Protein AF-A0A7Y3I0Y4-F1 (afdb_monomer)

pLDDT: mean 74.09, std 13.32, range [47.0, 90.06]

Secondary structure (DSSP, 8-state):
--HHHHHHHHHSPBPHHHHTT-HHHHTTSSGGGHHHHHHHHBS-GGG-HHHHHHHHHHH-S------------------------

Solvent-accessible surface area (backbone atoms only — not comparable to full-atom values): 5471 Å² total; per-residue (Å²): 127,64,67,63,56,54,58,50,46,72,76,28,51,61,34,67,54,60,79,68,62,39,74,84,46,46,84,48,60,33,87,95,37,39,71,62,28,47,64,34,36,42,52,37,28,90,75,33,68,62,54,54,50,52,50,50,60,68,63,55,64,69,77,74,80,76,83,79,82,84,80,81,79,76,77,78,83,74,81,82,75,86,85,83,132

Sequence (85 aa):
MEDERLRAAERNGACPHIDRNDPRCATRFCLGRIEQAFSVCFGAFHGCPMFHRINCEETDVAPVPALVTITVARHAVEPLRPTGT

Foldseek 3Di:
DVVVVVVLQVLFAFLVCVVVVPVVCPVCCDPVNPVVSCVAGTRNVVPPPVSVVVVVVVVPPPPPPDDDDDDDPPDDPDPDDDPDD

Mean predicted aligned error: 15.38 Å

Structure (mmCIF, N/CA/C/O backbone):
data_AF-A0A7Y3I0Y4-F1
#
_entry.id   AF-A0A7Y3I0Y4-F1
#
loop_
_atom_site.group_PDB
_atom_site.id
_atom_site.type_symbol
_atom_site.label_atom_id
_atom_site.label_alt_id
_atom_site.label_comp_id
_atom_site.label_asym_id
_atom_site.label_entity_id
_atom_site.label_seq_id
_atom_site.pdbx_PDB_ins_code
_atom_site.Cartn_x
_atom_site.Cartn_y
_atom_site.Cartn_z
_atom_site.occupancy
_atom_site.B_iso_or_equiv
_atom_site.auth_seq_id
_atom_site.auth_comp_id
_atom_site.auth_asym_id
_atom_site.auth_atom_id
_atom_site.pdbx_PDB_model_num
ATOM 1 N N . MET A 1 1 ? 1.762 -18.173 -23.561 1.00 52.97 1 MET A N 1
ATOM 2 C CA . MET A 1 1 ? 2.375 -18.205 -22.209 1.00 52.97 1 MET A CA 1
ATOM 3 C C . MET A 1 1 ? 2.493 -16.802 -21.591 1.00 52.97 1 MET A C 1
ATOM 5 O O . MET A 1 1 ? 2.745 -16.695 -20.400 1.00 52.97 1 MET A O 1
ATOM 9 N N . GLU A 1 2 ? 2.292 -15.722 -22.356 1.00 55.03 2 GLU A N 1
ATOM 10 C CA . GLU A 1 2 ? 2.428 -14.336 -21.870 1.00 55.03 2 GLU A CA 1
ATOM 11 C C . GLU A 1 2 ? 1.143 -13.795 -21.205 1.00 55.03 2 GLU A C 1
ATOM 13 O O . GLU A 1 2 ? 1.226 -13.068 -20.218 1.00 55.03 2 GLU A O 1
ATOM 18 N N . ASP A 1 3 ? -0.032 -14.261 -21.643 1.00 51.81 3 ASP A N 1
ATOM 19 C CA . ASP A 1 3 ? -1.357 -13.919 -21.088 1.00 51.81 3 ASP A CA 1
ATOM 20 C C . ASP A 1 3 ? -1.533 -14.235 -19.591 1.00 51.81 3 ASP A C 1
ATOM 22 O O . ASP A 1 3 ? -2.170 -13.486 -18.852 1.00 51.81 3 ASP A O 1
ATOM 26 N N . GLU A 1 4 ? -0.953 -15.334 -19.104 1.00 49.19 4 GLU A N 1
ATOM 27 C CA . GLU A 1 4 ? -1.094 -15.747 -17.700 1.00 49.19 4 GLU A CA 1
ATOM 28 C C . GLU A 1 4 ? -0.230 -14.897 -16.754 1.00 49.19 4 GLU A C 1
ATOM 30 O O . GLU A 1 4 ? -0.609 -14.653 -15.609 1.00 49.19 4 GLU A O 1
ATOM 35 N N . ARG A 1 5 ? 0.892 -14.356 -17.255 1.00 53.59 5 ARG A N 1
ATOM 36 C CA . ARG A 1 5 ? 1.747 -13.410 -16.515 1.00 53.59 5 ARG A CA 1
ATOM 37 C C . ARG A 1 5 ? 1.095 -12.029 -16.414 1.00 53.59 5 ARG A C 1
ATOM 39 O O . ARG A 1 5 ? 1.177 -11.407 -15.359 1.00 53.59 5 ARG A O 1
ATOM 46 N N . LEU A 1 6 ? 0.405 -11.588 -17.469 1.00 50.94 6 LEU A N 1
ATOM 47 C CA . LEU A 1 6 ? -0.399 -10.358 -17.474 1.00 50.94 6 LEU A CA 1
ATOM 48 C C . LEU A 1 6 ? -1.589 -10.459 -16.499 1.00 50.94 6 LEU A C 1
ATOM 50 O O . LEU A 1 6 ? -1.779 -9.576 -15.667 1.00 50.94 6 LEU A O 1
ATOM 54 N N . ARG A 1 7 ? -2.309 -11.589 -16.489 1.00 49.28 7 ARG A N 1
ATOM 55 C CA . ARG A 1 7 ? -3.436 -11.837 -15.563 1.00 49.28 7 ARG A CA 1
ATOM 56 C C . ARG A 1 7 ? -3.026 -12.099 -14.108 1.00 49.28 7 ARG A C 1
ATOM 58 O O . ARG A 1 7 ? -3.849 -11.958 -13.201 1.00 49.28 7 ARG A O 1
ATOM 65 N N . ALA A 1 8 ? -1.789 -12.531 -13.862 1.00 48.41 8 ALA A N 1
ATOM 66 C CA . ALA A 1 8 ? -1.218 -12.596 -12.516 1.00 48.41 8 ALA A CA 1
ATOM 67 C C . ALA A 1 8 ? -0.884 -11.191 -11.994 1.00 48.41 8 ALA A C 1
ATOM 69 O O . ALA A 1 8 ? -1.139 -10.913 -10.827 1.00 48.41 8 ALA A O 1
ATOM 70 N N . ALA A 1 9 ? -0.398 -10.293 -12.859 1.00 48.62 9 ALA A N 1
ATOM 71 C CA . ALA A 1 9 ? -0.132 -8.897 -12.513 1.00 48.62 9 ALA A CA 1
ATOM 72 C C . ALA A 1 9 ? -1.414 -8.121 -12.148 1.00 48.62 9 ALA A C 1
ATOM 74 O O . ALA A 1 9 ? -1.398 -7.339 -11.206 1.00 48.62 9 ALA A O 1
ATOM 75 N N . GLU A 1 10 ? -2.544 -8.397 -12.809 1.00 49.16 10 GLU A N 1
ATOM 76 C CA . GLU A 1 10 ? -3.835 -7.738 -12.523 1.00 49.16 10 GLU A CA 1
ATOM 77 C C . GLU A 1 10 ? -4.479 -8.156 -11.186 1.00 49.16 10 GLU A C 1
ATOM 79 O O . GLU A 1 10 ? -5.244 -7.392 -10.604 1.00 49.16 10 GLU A O 1
ATOM 84 N N . ARG A 1 11 ? -4.143 -9.339 -10.651 1.00 51.47 11 ARG A N 1
ATOM 85 C CA . ARG A 1 11 ? -4.503 -9.753 -9.275 1.00 51.47 11 ARG A CA 1
ATOM 86 C C . ARG A 1 11 ? -3.451 -9.369 -8.228 1.00 51.47 11 ARG A C 1
ATOM 88 O O . ARG A 1 11 ? -3.731 -9.460 -7.038 1.00 51.47 11 ARG A O 1
ATOM 95 N N . ASN A 1 12 ? -2.288 -8.892 -8.674 1.00 58.50 12 ASN A N 1
ATOM 96 C CA . ASN A 1 12 ? -1.162 -8.408 -7.875 1.00 58.50 12 ASN A CA 1
ATOM 97 C C . ASN A 1 12 ? -1.003 -6.886 -8.026 1.00 58.50 12 ASN A C 1
ATOM 99 O O . ASN A 1 12 ? 0.084 -6.384 -8.318 1.00 58.50 12 ASN A O 1
ATOM 103 N N . GLY A 1 13 ? -2.096 -6.145 -7.834 1.00 72.19 13 GLY A N 1
ATOM 104 C CA . GLY A 1 13 ? -2.070 -4.684 -7.862 1.00 72.19 13 GLY A CA 1
ATOM 105 C C . GLY A 1 13 ? -1.023 -4.097 -6.907 1.00 72.19 13 GLY A C 1
ATOM 106 O O . GLY A 1 13 ? -0.640 -4.710 -5.902 1.00 72.19 13 GLY A O 1
ATOM 107 N N . ALA A 1 14 ? -0.532 -2.905 -7.232 1.00 80.44 14 ALA A N 1
ATOM 108 C CA . ALA A 1 14 ? 0.249 -2.113 -6.295 1.00 80.44 14 ALA A CA 1
ATOM 109 C C . ALA A 1 14 ? -0.601 -1.752 -5.065 1.00 80.44 14 ALA A C 1
ATOM 111 O O . ALA A 1 14 ? -1.833 -1.771 -5.098 1.00 80.44 14 ALA A O 1
ATOM 112 N N . CYS A 1 15 ? 0.060 -1.426 -3.959 1.00 87.19 15 CYS A N 1
ATOM 113 C CA . CYS A 1 15 ? -0.602 -0.888 -2.782 1.00 87.19 15 CYS A CA 1
ATOM 114 C C . CYS A 1 15 ? -1.393 0.376 -3.178 1.00 87.19 15 CYS A C 1
ATOM 116 O O . CYS A 1 15 ? -0.776 1.336 -3.645 1.00 87.19 15 CYS A O 1
ATOM 118 N N . PRO A 1 16 ? -2.712 0.453 -2.921 1.00 87.75 16 PRO A N 1
ATOM 119 C CA . PRO A 1 16 ? -3.525 1.601 -3.334 1.00 87.75 16 PRO A CA 1
ATOM 120 C C . PRO A 1 16 ? -3.085 2.907 -2.659 1.00 87.75 16 PRO A C 1
ATOM 122 O O . PRO A 1 16 ? -3.255 3.990 -3.212 1.00 87.75 16 PRO A O 1
ATOM 125 N N . HIS A 1 17 ? -2.475 2.818 -1.475 1.00 88.44 17 HIS A N 1
ATOM 126 C CA . HIS A 1 17 ? -1.939 3.980 -0.761 1.00 88.44 17 HIS A CA 1
ATOM 127 C C . HIS A 1 17 ? -0.665 4.532 -1.404 1.00 88.44 17 HIS A C 1
ATOM 129 O O . HIS A 1 17 ? -0.380 5.716 -1.259 1.00 88.44 17 HIS A O 1
ATOM 135 N N . ILE A 1 18 ? 0.076 3.710 -2.157 1.00 86.44 18 ILE A N 1
ATOM 136 C CA . ILE A 1 18 ? 1.182 4.197 -2.992 1.00 86.44 18 ILE A CA 1
ATOM 137 C C . ILE A 1 18 ? 0.641 4.947 -4.202 1.00 86.44 18 ILE A C 1
ATOM 139 O O . ILE A 1 18 ? 1.119 6.043 -4.478 1.00 86.44 18 ILE A O 1
ATOM 143 N N . ASP A 1 19 ? -0.378 4.412 -4.877 1.00 84.88 19 ASP A N 1
ATOM 144 C CA . ASP A 1 19 ? -0.985 5.081 -6.037 1.00 84.88 19 ASP A CA 1
ATOM 145 C C . ASP A 1 19 ? -1.632 6.422 -5.651 1.00 84.88 19 ASP A C 1
ATOM 147 O O . ASP A 1 19 ? -1.617 7.379 -6.422 1.00 84.88 19 ASP A O 1
ATOM 151 N N . ARG A 1 20 ? -2.140 6.526 -4.416 1.00 86.38 20 ARG A N 1
ATOM 152 C CA . ARG A 1 20 ? -2.641 7.777 -3.815 1.00 86.38 20 ARG A CA 1
ATOM 153 C C . ARG A 1 20 ? -1.536 8.706 -3.298 1.00 86.38 20 ARG A C 1
ATOM 155 O O . ARG A 1 20 ? -1.846 9.778 -2.785 1.00 86.38 20 ARG A O 1
ATOM 162 N N . ASN A 1 21 ? -0.270 8.310 -3.421 1.00 85.25 21 ASN A N 1
ATOM 163 C CA . ASN A 1 21 ? 0.893 9.037 -2.919 1.00 85.25 21 ASN A CA 1
ATOM 164 C C . ASN A 1 21 ? 0.783 9.388 -1.420 1.00 85.25 21 ASN A C 1
ATOM 166 O O . ASN A 1 21 ? 1.086 10.510 -1.006 1.00 85.25 21 ASN A O 1
ATOM 170 N N . ASP A 1 22 ? 0.330 8.435 -0.596 1.00 88.44 22 ASP A N 1
ATOM 171 C CA . ASP A 1 22 ? 0.223 8.637 0.847 1.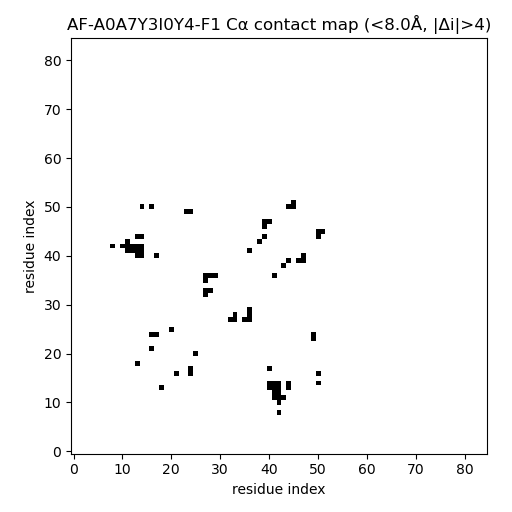00 88.44 22 ASP A CA 1
ATOM 172 C C . ASP A 1 22 ? 1.625 8.870 1.451 1.00 88.44 22 ASP A C 1
ATOM 174 O O . ASP A 1 22 ? 2.524 8.030 1.290 1.00 88.44 22 ASP A O 1
ATOM 178 N N . PRO A 1 23 ? 1.848 9.981 2.181 1.00 88.62 23 PRO A N 1
ATOM 179 C CA . PRO A 1 23 ? 3.169 10.337 2.698 1.00 88.62 23 PRO A CA 1
ATOM 180 C C . PRO A 1 23 ? 3.730 9.295 3.675 1.00 88.62 23 PRO A C 1
ATOM 182 O O . PRO A 1 23 ? 4.946 9.200 3.848 1.00 88.62 23 PRO A O 1
ATOM 185 N N . ARG A 1 24 ? 2.882 8.463 4.290 1.00 86.81 24 ARG A N 1
ATOM 186 C CA . ARG A 1 24 ? 3.309 7.389 5.200 1.00 86.81 24 ARG A CA 1
ATOM 187 C C . ARG A 1 24 ? 3.972 6.229 4.458 1.00 86.81 24 ARG A C 1
ATOM 189 O O . ARG A 1 24 ? 4.771 5.499 5.050 1.00 86.81 24 ARG A O 1
ATOM 196 N N . CYS A 1 25 ? 3.698 6.070 3.162 1.00 87.62 25 CYS A N 1
ATOM 197 C CA . CYS A 1 25 ? 4.386 5.109 2.306 1.00 87.62 25 CYS A CA 1
ATOM 198 C C . CYS A 1 25 ? 5.778 5.598 1.866 1.00 87.62 25 CYS A C 1
ATOM 200 O O . CYS A 1 25 ? 6.640 4.757 1.603 1.00 87.62 25 CYS A O 1
ATOM 202 N N . ALA A 1 26 ? 6.045 6.912 1.855 1.00 83.19 26 ALA A N 1
ATOM 203 C CA . ALA A 1 26 ? 7.297 7.501 1.358 1.00 83.19 26 ALA A CA 1
ATOM 204 C C . ALA A 1 26 ? 8.553 6.999 2.096 1.00 83.19 26 ALA A C 1
ATOM 206 O O . ALA A 1 26 ? 9.613 6.816 1.500 1.00 83.19 26 ALA A O 1
ATOM 207 N N . THR A 1 27 ? 8.436 6.689 3.390 1.00 79.56 27 THR A N 1
ATOM 208 C CA . THR A 1 27 ? 9.546 6.147 4.192 1.00 79.56 27 THR A CA 1
ATOM 209 C C . THR A 1 27 ? 9.965 4.739 3.752 1.00 79.56 27 THR A C 1
ATOM 211 O O . THR A 1 27 ? 11.090 4.311 4.016 1.00 79.56 27 THR A O 1
ATOM 214 N N . ARG A 1 28 ? 9.057 3.991 3.110 1.00 73.31 28 ARG A N 1
ATOM 215 C CA . ARG A 1 28 ? 9.303 2.642 2.574 1.00 73.31 28 ARG A CA 1
ATOM 216 C C . ARG A 1 28 ? 9.554 2.666 1.070 1.00 73.31 28 ARG A C 1
ATOM 218 O O . ARG A 1 28 ? 10.385 1.902 0.600 1.00 73.31 28 ARG A O 1
ATOM 225 N N . PHE A 1 29 ? 8.885 3.557 0.346 1.00 77.12 29 PHE A N 1
ATOM 226 C CA . PHE A 1 29 ? 9.057 3.775 -1.085 1.00 77.12 29 PHE A CA 1
ATOM 227 C C . PHE A 1 29 ? 10.081 4.889 -1.339 1.00 77.12 29 PHE A C 1
ATOM 229 O O . PHE A 1 29 ? 9.756 5.984 -1.788 1.00 77.12 29 PHE A O 1
ATOM 236 N N . CYS A 1 30 ? 11.342 4.610 -1.011 1.00 80.50 30 CYS A N 1
ATOM 237 C CA . CYS A 1 30 ? 12.464 5.490 -1.323 1.00 80.50 30 CYS A CA 1
ATOM 238 C C . CYS A 1 30 ? 13.489 4.755 -2.190 1.00 80.50 30 CYS A C 1
ATOM 240 O O . CYS A 1 30 ? 13.602 3.531 -2.117 1.00 80.50 30 CYS A O 1
ATOM 242 N N . LEU A 1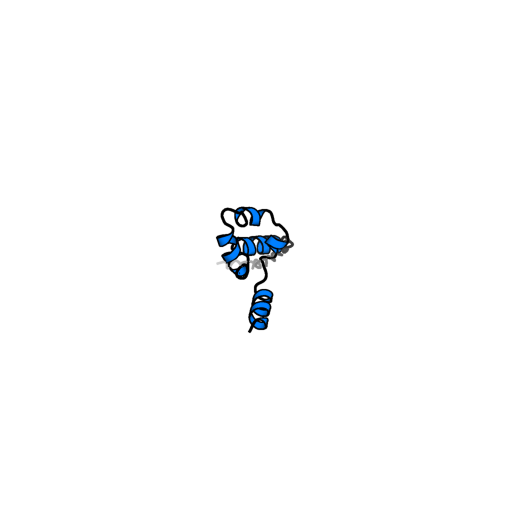 31 ? 14.258 5.493 -2.998 1.00 80.06 31 LEU A N 1
ATOM 243 C CA . LEU A 1 31 ? 15.219 4.912 -3.949 1.00 80.06 31 LEU A CA 1
ATOM 244 C C . LEU A 1 31 ? 16.206 3.942 -3.280 1.00 80.06 31 LEU A C 1
ATOM 246 O O . LEU A 1 31 ? 16.514 2.896 -3.838 1.00 80.06 31 LEU A O 1
ATOM 250 N N . GLY A 1 32 ? 16.634 4.236 -2.048 1.00 83.62 32 GLY A N 1
ATOM 251 C CA . GLY A 1 32 ? 17.540 3.367 -1.288 1.00 83.62 32 GLY A CA 1
ATOM 252 C C . GLY A 1 32 ? 16.917 2.064 -0.771 1.00 83.62 32 GLY A C 1
ATOM 253 O O . GLY A 1 32 ? 17.641 1.204 -0.284 1.00 83.62 32 GLY A O 1
ATOM 254 N N . ARG A 1 33 ? 15.590 1.908 -0.838 1.00 82.25 33 ARG A N 1
ATOM 255 C CA . ARG A 1 33 ? 14.858 0.708 -0.388 1.00 82.25 33 ARG A CA 1
ATOM 256 C C . ARG A 1 33 ? 13.888 0.198 -1.447 1.00 82.25 33 ARG A C 1
ATOM 258 O O . ARG A 1 33 ? 12.936 -0.508 -1.122 1.00 82.25 33 ARG A O 1
ATOM 265 N N . ILE A 1 34 ? 14.116 0.559 -2.708 1.00 83.12 34 ILE A N 1
ATOM 266 C CA . ILE A 1 34 ? 13.162 0.301 -3.782 1.00 83.12 34 ILE A CA 1
ATOM 267 C C . ILE A 1 34 ? 12.915 -1.199 -3.971 1.00 83.12 34 ILE A C 1
ATOM 269 O O . ILE A 1 34 ? 11.766 -1.598 -4.087 1.00 83.12 34 ILE A O 1
ATOM 273 N N . GLU A 1 35 ? 13.939 -2.049 -3.857 1.00 83.44 35 GLU A N 1
ATOM 274 C CA . GLU A 1 35 ? 13.779 -3.511 -3.916 1.00 83.44 35 GLU A CA 1
ATOM 275 C C . GLU A 1 35 ? 12.856 -4.049 -2.813 1.00 83.44 35 GLU A C 1
ATOM 277 O O . GLU A 1 35 ? 11.976 -4.871 -3.067 1.00 83.44 35 GLU A O 1
ATOM 282 N N . GLN A 1 36 ? 13.007 -3.538 -1.588 1.00 82.00 36 GLN A N 1
ATOM 283 C CA . GLN A 1 36 ? 12.142 -3.895 -0.464 1.00 82.00 36 GLN A CA 1
ATOM 284 C C . GLN A 1 36 ? 10.716 -3.362 -0.662 1.00 82.00 36 GLN A C 1
ATOM 286 O O . GLN A 1 36 ? 9.744 -3.995 -0.253 1.00 82.00 36 GLN A O 1
ATOM 291 N N . ALA A 1 37 ? 10.573 -2.195 -1.286 1.00 82.75 37 ALA A N 1
ATOM 292 C CA . ALA A 1 37 ? 9.272 -1.642 -1.618 1.00 82.75 37 ALA A CA 1
ATOM 293 C C . ALA A 1 37 ? 8.576 -2.458 -2.716 1.00 82.75 37 ALA A C 1
ATOM 295 O O . ALA A 1 37 ? 7.381 -2.708 -2.604 1.00 82.75 37 ALA A O 1
ATOM 296 N N . PHE A 1 38 ? 9.311 -2.931 -3.727 1.00 83.38 38 PHE A N 1
ATOM 297 C CA . PHE A 1 38 ? 8.793 -3.816 -4.771 1.00 83.38 38 PHE A CA 1
ATOM 298 C C . PHE A 1 38 ? 8.346 -5.169 -4.217 1.00 83.38 38 PHE A C 1
ATOM 300 O O . PHE A 1 38 ? 7.289 -5.651 -4.604 1.00 83.38 38 PHE A O 1
ATOM 307 N N . SER A 1 39 ? 9.086 -5.755 -3.272 1.00 82.38 39 SER A N 1
ATOM 308 C CA . SER A 1 39 ? 8.716 -7.056 -2.698 1.00 82.38 39 SER A CA 1
ATOM 309 C C . SER A 1 39 ? 7.490 -7.008 -1.785 1.00 82.38 39 SER A C 1
ATOM 311 O O . SER A 1 39 ? 6.789 -8.008 -1.652 1.00 82.38 39 SER A O 1
ATOM 313 N N . VAL A 1 40 ? 7.224 -5.863 -1.149 1.00 83.50 40 VAL A N 1
ATOM 314 C CA . VAL A 1 40 ? 6.120 -5.718 -0.190 1.00 83.50 40 VAL A CA 1
ATOM 315 C C . VAL A 1 40 ? 4.924 -5.015 -0.812 1.00 83.50 40 VAL A C 1
ATOM 317 O O . VAL A 1 40 ? 3.798 -5.479 -0.685 1.00 83.50 40 VAL A O 1
ATOM 320 N N . CYS A 1 41 ? 5.132 -3.874 -1.460 1.00 84.31 41 CYS A N 1
ATOM 321 C CA . CYS A 1 41 ? 4.041 -3.006 -1.880 1.00 84.31 41 CYS A CA 1
ATOM 322 C C . CYS A 1 41 ? 3.476 -3.351 -3.259 1.00 84.31 41 CYS A C 1
ATOM 324 O O . CYS A 1 41 ? 2.400 -2.861 -3.582 1.00 84.31 41 CYS A O 1
ATOM 326 N N . PHE A 1 42 ? 4.148 -4.185 -4.054 1.00 84.50 42 PHE A N 1
ATOM 327 C CA . PHE A 1 42 ? 3.682 -4.589 -5.380 1.00 84.50 42 PHE A CA 1
ATOM 328 C C . PHE A 1 42 ? 3.427 -6.100 -5.378 1.00 84.50 42 PHE A C 1
ATOM 330 O O . PHE A 1 42 ? 4.355 -6.900 -5.317 1.00 84.50 42 PHE A O 1
ATOM 337 N N . GLY A 1 43 ? 2.151 -6.495 -5.370 1.00 77.69 43 GLY A N 1
ATOM 338 C CA . GLY A 1 43 ? 1.732 -7.903 -5.362 1.00 77.69 43 GLY A CA 1
ATOM 339 C C . GLY A 1 43 ? 1.701 -8.614 -4.002 1.00 77.69 43 GLY A C 1
ATOM 340 O O . GLY A 1 43 ? 1.214 -9.736 -3.929 1.00 77.69 43 GLY A O 1
ATOM 341 N N . ALA A 1 44 ? 2.159 -7.983 -2.914 1.00 83.00 44 ALA A N 1
ATOM 342 C CA . ALA A 1 44 ? 2.106 -8.556 -1.559 1.00 83.00 44 ALA A CA 1
ATOM 343 C C . ALA A 1 44 ? 1.660 -7.552 -0.476 1.00 83.00 44 ALA A C 1
ATOM 345 O O . ALA A 1 44 ? 1.885 -7.764 0.720 1.00 83.00 44 ALA A O 1
ATOM 346 N N . PHE A 1 45 ? 1.001 -6.453 -0.866 1.00 85.88 45 PHE A N 1
ATOM 347 C CA . PHE A 1 45 ? 0.725 -5.329 0.040 1.00 85.88 45 PHE A CA 1
ATOM 348 C C . PHE A 1 45 ? -0.217 -5.689 1.197 1.00 85.88 45 PHE A C 1
ATOM 350 O O . PHE A 1 45 ? -0.183 -5.026 2.231 1.00 85.88 45 PHE A O 1
ATOM 357 N N . HIS A 1 46 ? -0.991 -6.773 1.084 1.00 85.38 46 HIS A N 1
ATOM 358 C CA . HIS A 1 46 ? -1.784 -7.329 2.185 1.00 85.38 46 HIS A CA 1
ATOM 359 C C . HIS A 1 46 ? -0.937 -7.784 3.386 1.00 85.38 46 HIS A C 1
ATOM 361 O O . HIS A 1 46 ? -1.465 -7.902 4.485 1.00 85.38 46 HIS A O 1
ATOM 367 N N . GLY A 1 47 ? 0.367 -8.025 3.216 1.00 84.69 47 GLY A N 1
ATOM 368 C CA . GLY A 1 47 ? 1.299 -8.277 4.321 1.00 84.69 47 GLY A CA 1
ATOM 369 C C . GLY A 1 47 ? 1.920 -7.005 4.911 1.00 84.69 47 GLY A C 1
ATOM 370 O O . GLY A 1 47 ? 2.639 -7.074 5.906 1.00 84.69 47 GLY A O 1
ATOM 371 N N . CYS A 1 48 ? 1.681 -5.835 4.311 1.00 87.31 48 CYS A N 1
ATOM 372 C CA . CYS A 1 48 ? 2.281 -4.581 4.745 1.00 87.31 48 CYS A CA 1
ATOM 373 C C . CYS A 1 48 ? 1.576 -4.048 6.006 1.00 87.31 48 CYS A C 1
ATOM 375 O O . CYS A 1 48 ? 0.388 -3.723 5.949 1.00 87.31 48 CYS A O 1
ATOM 377 N N . PRO A 1 49 ? 2.290 -3.841 7.130 1.00 87.81 49 PRO A N 1
ATOM 378 C CA . PRO A 1 49 ? 1.691 -3.281 8.344 1.00 87.81 49 PRO A CA 1
ATOM 379 C C . PRO A 1 49 ? 1.120 -1.877 8.124 1.00 87.81 49 PRO A C 1
ATOM 381 O O . 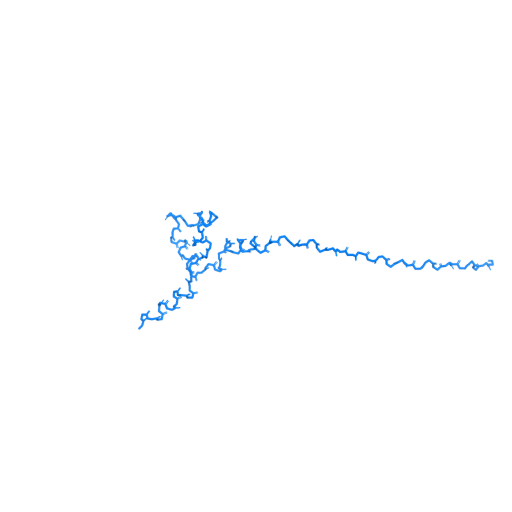PRO A 1 49 ? 0.143 -1.492 8.758 1.00 87.81 49 PRO A O 1
ATOM 384 N N . MET A 1 50 ? 1.728 -1.111 7.211 1.00 89.31 50 MET A N 1
ATOM 385 C CA . MET A 1 50 ? 1.267 0.236 6.883 1.00 89.31 50 MET A CA 1
ATOM 386 C C . MET A 1 50 ? -0.075 0.202 6.156 1.00 89.31 50 MET A C 1
ATOM 388 O O . MET A 1 50 ? -0.948 0.989 6.485 1.00 89.31 50 MET A O 1
ATOM 392 N N . PHE A 1 51 ? -0.265 -0.733 5.222 1.00 89.88 51 PHE A N 1
ATOM 393 C CA . PHE A 1 51 ? -1.538 -0.886 4.518 1.00 89.88 51 PHE A CA 1
ATOM 394 C C . PHE A 1 51 ? -2.691 -1.137 5.499 1.00 89.88 51 PHE A C 1
ATOM 396 O O . PHE A 1 51 ? -3.702 -0.443 5.444 1.00 89.88 51 PHE A O 1
ATOM 403 N N . HIS A 1 52 ? -2.500 -2.059 6.448 1.00 90.00 52 HIS A N 1
ATOM 404 C CA . HIS A 1 52 ? -3.493 -2.330 7.493 1.00 90.00 52 HIS A CA 1
ATOM 405 C C . HIS A 1 52 ? -3.745 -1.122 8.381 1.00 90.00 52 HIS A C 1
ATOM 407 O O . HIS A 1 52 ? -4.893 -0.780 8.629 1.00 90.00 52 HIS A O 1
ATOM 413 N N . ARG A 1 53 ? -2.682 -0.446 8.822 1.00 90.06 53 ARG A N 1
ATOM 414 C CA . ARG A 1 53 ? -2.808 0.741 9.666 1.00 90.06 53 ARG A CA 1
ATOM 415 C C . ARG A 1 53 ? -3.620 1.843 8.984 1.00 90.06 53 ARG A C 1
ATOM 417 O O . ARG A 1 53 ? -4.526 2.380 9.607 1.00 90.06 53 ARG A O 1
ATOM 424 N N . ILE A 1 54 ? -3.313 2.152 7.724 1.00 89.56 54 ILE A N 1
ATOM 425 C CA . ILE A 1 54 ? -4.034 3.179 6.965 1.00 89.56 54 ILE A CA 1
ATOM 426 C C . ILE A 1 54 ? -5.509 2.793 6.819 1.00 89.56 54 ILE A C 1
ATOM 428 O O . ILE A 1 54 ? -6.374 3.626 7.062 1.00 89.56 54 ILE A O 1
ATOM 432 N N . ASN A 1 55 ? -5.798 1.531 6.489 1.00 89.62 55 ASN A N 1
ATOM 433 C CA . ASN A 1 55 ? -7.176 1.066 6.343 1.00 89.62 55 ASN A CA 1
ATOM 434 C C . ASN A 1 55 ? -7.951 1.108 7.663 1.00 89.62 55 ASN A C 1
ATOM 436 O O . ASN A 1 55 ? -9.117 1.488 7.658 1.00 89.62 55 ASN A O 1
ATOM 440 N N . CYS A 1 56 ? -7.332 0.733 8.786 1.00 87.25 56 CYS A N 1
ATOM 441 C CA . CYS A 1 56 ? -7.974 0.837 10.095 1.00 87.25 56 CYS A CA 1
ATOM 442 C C . CYS A 1 56 ? -8.305 2.296 10.423 1.00 87.25 56 CYS A C 1
ATOM 444 O O . CYS A 1 56 ? -9.434 2.581 10.796 1.00 87.25 56 CYS A O 1
ATOM 446 N N . GLU A 1 57 ? -7.366 3.218 10.194 1.00 87.19 57 GLU A N 1
ATOM 447 C CA . GLU A 1 57 ? -7.583 4.653 10.416 1.00 87.19 57 GLU A CA 1
ATOM 448 C C . GLU A 1 57 ? -8.665 5.242 9.481 1.00 87.19 57 GLU A C 1
ATOM 450 O O . GLU A 1 57 ? -9.418 6.116 9.896 1.00 87.19 57 GLU A O 1
ATOM 455 N N . GLU A 1 58 ? -8.780 4.761 8.236 1.00 81.62 58 GLU A N 1
ATOM 456 C CA . GLU A 1 58 ? -9.835 5.169 7.286 1.00 81.62 58 GLU A CA 1
ATOM 457 C C . GLU A 1 58 ? -11.208 4.569 7.649 1.00 81.62 58 GLU A C 1
ATOM 459 O O . GLU A 1 58 ? -12.246 5.167 7.370 1.00 81.62 58 GLU A O 1
ATOM 464 N N . THR A 1 59 ? -11.220 3.404 8.308 1.00 72.94 59 THR A N 1
ATOM 465 C CA . THR A 1 59 ? -12.444 2.738 8.788 1.00 72.94 59 THR A CA 1
ATOM 466 C C . THR A 1 59 ? -12.894 3.276 10.150 1.00 72.94 59 THR 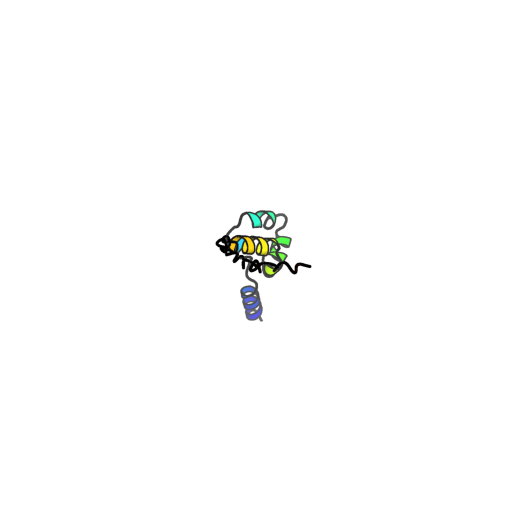A C 1
ATOM 468 O O . THR A 1 59 ? -14.087 3.241 10.447 1.00 72.94 59 THR A O 1
ATOM 471 N N . ASP A 1 60 ? -11.978 3.847 10.940 1.00 59.12 60 ASP A N 1
ATOM 472 C CA . ASP A 1 60 ? -12.234 4.587 12.185 1.00 59.12 60 ASP A CA 1
ATOM 473 C C . ASP A 1 60 ? -12.876 5.967 11.917 1.00 59.12 60 ASP A C 1
ATOM 475 O O . ASP A 1 60 ? -12.545 6.987 12.530 1.00 59.12 60 ASP A O 1
ATOM 479 N N . VAL A 1 61 ? -13.883 6.004 11.039 1.00 57.62 61 VAL A N 1
ATOM 480 C CA . VAL A 1 61 ? -14.954 6.992 11.157 1.00 57.62 61 VAL A CA 1
ATOM 481 C C . VAL A 1 61 ? -15.544 6.758 12.540 1.00 57.62 61 VAL A C 1
ATOM 483 O O . VAL A 1 61 ? -16.221 5.754 12.753 1.00 57.62 61 VAL A O 1
ATOM 486 N N . ALA A 1 62 ? -15.172 7.634 13.478 1.00 58.97 62 ALA A N 1
ATOM 487 C CA . ALA A 1 62 ? -15.433 7.517 14.906 1.00 58.97 62 ALA A CA 1
ATOM 488 C C . ALA A 1 62 ? -16.756 6.786 15.173 1.00 58.97 62 ALA A C 1
ATOM 490 O O . ALA A 1 62 ? -17.782 7.221 14.634 1.00 58.97 62 ALA A O 1
ATOM 491 N N . PRO A 1 63 ? -16.767 5.698 15.973 1.00 58.00 63 PRO A N 1
ATOM 492 C CA . PRO A 1 63 ? -18.019 5.053 16.313 1.00 58.00 63 PRO A CA 1
ATOM 493 C C . PRO A 1 63 ? -18.913 6.138 16.898 1.00 58.00 63 PRO A C 1
ATOM 495 O O . PRO A 1 63 ? -18.558 6.767 17.898 1.00 58.00 63 PRO A O 1
ATOM 498 N N . VAL A 1 64 ? -20.043 6.403 16.234 1.00 63.19 64 VAL A N 1
ATOM 499 C CA . VAL A 1 64 ? -21.109 7.229 16.801 1.00 63.19 64 VAL A CA 1
ATOM 500 C C . VAL A 1 64 ? -21.285 6.712 18.225 1.00 63.19 64 VAL A C 1
ATOM 502 O O . VAL A 1 64 ? -21.486 5.501 18.366 1.00 63.19 64 VAL A O 1
ATOM 505 N N . PRO A 1 65 ? -21.107 7.540 19.273 1.00 64.81 65 PRO A N 1
ATOM 506 C CA . PRO A 1 65 ? -21.063 7.032 20.633 1.00 64.81 65 PRO A CA 1
ATOM 507 C C . PRO A 1 65 ? -22.354 6.263 20.880 1.00 64.81 65 PRO A C 1
ATOM 509 O O . PRO A 1 65 ? -23.443 6.840 20.872 1.00 64.81 65 PRO A O 1
ATOM 512 N N . ALA A 1 66 ? -22.232 4.944 21.019 1.00 69.62 66 ALA A N 1
ATOM 513 C CA . ALA A 1 66 ? -23.369 4.093 21.291 1.00 69.62 66 ALA A CA 1
ATOM 514 C C . ALA A 1 66 ? -23.919 4.529 22.651 1.00 69.62 66 ALA A C 1
ATOM 516 O O . ALA A 1 66 ? -23.263 4.363 23.679 1.00 69.62 66 ALA A O 1
ATOM 517 N N . LEU A 1 67 ? -25.093 5.159 22.652 1.00 74.19 67 LEU A N 1
ATOM 518 C CA . LEU A 1 67 ? -25.784 5.542 23.876 1.00 74.19 67 LEU A CA 1
ATOM 519 C C . LEU A 1 67 ? -26.097 4.270 24.668 1.00 74.19 67 LEU A C 1
ATOM 521 O O . LEU A 1 67 ? -26.966 3.487 24.291 1.00 74.19 67 LEU A O 1
ATOM 525 N N . VAL A 1 68 ? -25.381 4.060 25.772 1.00 77.50 68 VAL A N 1
ATOM 526 C CA . VAL A 1 68 ? -25.643 2.951 26.692 1.00 77.50 68 VAL A CA 1
ATOM 527 C C . VAL A 1 68 ? -26.708 3.401 27.689 1.00 77.50 68 VAL A C 1
ATOM 529 O O . VAL A 1 68 ? -26.436 4.183 28.599 1.00 77.50 68 VAL A O 1
ATOM 532 N N . THR A 1 69 ? -27.942 2.922 27.527 1.00 77.31 69 THR A N 1
ATOM 533 C CA . THR A 1 69 ? -29.014 3.152 28.505 1.00 77.31 69 THR A CA 1
ATOM 534 C C . THR A 1 69 ? -28.911 2.135 29.641 1.00 77.31 69 THR A C 1
ATOM 536 O O . THR A 1 69 ? -29.220 0.959 29.465 1.00 77.31 69 THR A O 1
ATOM 539 N N . ILE A 1 70 ? -28.499 2.587 30.828 1.00 77.69 70 ILE A N 1
ATOM 540 C CA . ILE A 1 70 ? -28.478 1.760 32.041 1.00 77.69 70 ILE A CA 1
ATOM 541 C C . ILE A 1 70 ? -29.880 1.772 32.666 1.00 77.69 70 ILE A C 1
ATOM 543 O O . ILE A 1 70 ? -30.335 2.800 33.165 1.00 77.69 70 ILE A O 1
ATOM 547 N N . THR A 1 71 ? -30.567 0.628 32.666 1.00 78.19 71 THR A N 1
ATOM 548 C CA . THR A 1 71 ? -31.822 0.439 33.409 1.00 78.19 71 THR A CA 1
ATOM 549 C C . THR A 1 71 ? -31.520 -0.153 34.782 1.00 78.19 71 THR A C 1
ATOM 551 O O . THR A 1 71 ? -31.215 -1.334 34.924 1.00 78.19 71 THR A O 1
ATOM 554 N N . VAL A 1 72 ? -31.596 0.676 35.826 1.00 77.31 72 VAL A N 1
ATO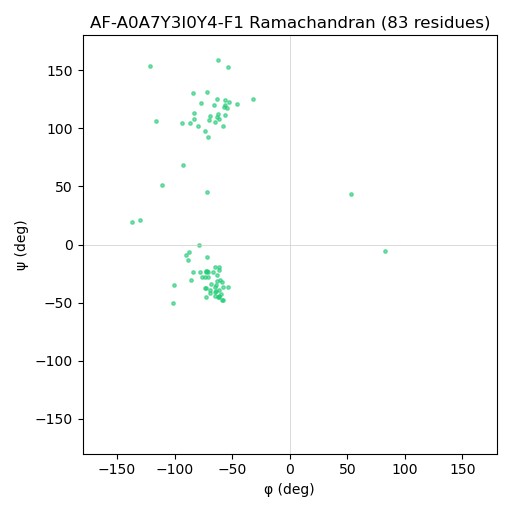M 555 C CA . VAL A 1 72 ? -31.497 0.194 37.210 1.00 77.31 72 VAL A CA 1
ATOM 556 C C . VAL A 1 72 ? -32.854 -0.377 37.613 1.00 77.31 72 VAL A C 1
ATOM 558 O O . VAL A 1 72 ? -33.782 0.369 37.933 1.00 77.31 72 VAL A O 1
ATOM 561 N N . ALA A 1 73 ? -32.977 -1.705 37.608 1.00 70.38 73 ALA A N 1
ATOM 562 C CA . ALA A 1 73 ? -34.087 -2.379 38.265 1.00 70.38 73 ALA A CA 1
ATOM 563 C C . ALA A 1 73 ? -33.961 -2.126 39.775 1.00 70.38 73 ALA A C 1
ATOM 565 O O . ALA A 1 73 ? -33.076 -2.665 40.440 1.00 70.38 73 ALA A O 1
ATOM 566 N N . ARG A 1 74 ? -34.8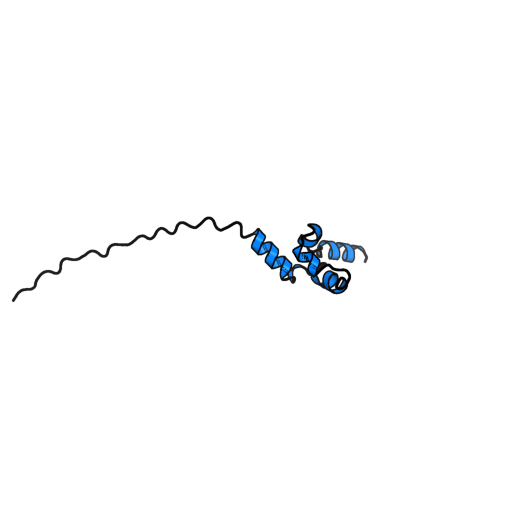08 -1.247 40.320 1.00 64.94 74 ARG A N 1
ATOM 567 C CA . ARG A 1 74 ? -34.891 -1.045 41.769 1.00 64.94 74 ARG A CA 1
ATOM 568 C C . ARG A 1 74 ? -35.331 -2.369 42.388 1.00 64.94 74 ARG A C 1
ATOM 570 O O . ARG A 1 74 ? -36.460 -2.797 42.162 1.00 64.94 74 ARG A O 1
ATOM 577 N N . HIS A 1 75 ? -34.449 -3.009 43.153 1.00 62.50 75 HIS A N 1
ATOM 578 C CA . HIS A 1 75 ? -34.848 -4.081 44.058 1.00 62.50 75 HIS A CA 1
ATOM 579 C C . HIS A 1 75 ? -35.983 -3.553 44.940 1.00 62.50 75 HIS A C 1
ATOM 581 O O . HIS A 1 75 ? -35.839 -2.518 45.594 1.00 62.50 75 HIS A O 1
ATOM 587 N N . ALA A 1 76 ? -37.127 -4.234 44.901 1.00 60.31 76 ALA A N 1
ATOM 588 C CA . ALA A 1 76 ? -38.245 -3.948 45.780 1.00 60.31 76 ALA A CA 1
ATOM 589 C C . ALA A 1 76 ? -37.754 -4.035 47.230 1.00 60.31 76 ALA A C 1
ATOM 591 O O . ALA A 1 76 ? -37.248 -5.071 47.662 1.00 60.31 76 ALA A O 1
ATOM 592 N N . VAL A 1 77 ? -37.873 -2.932 47.966 1.00 61.28 77 VAL A N 1
ATOM 593 C CA . VAL A 1 77 ? -37.715 -2.936 49.419 1.00 61.28 77 VAL A CA 1
ATOM 594 C C . VAL A 1 77 ? -38.950 -3.642 49.968 1.00 61.28 77 VAL A C 1
ATOM 596 O O . VAL A 1 77 ? -39.998 -3.023 50.132 1.00 61.28 77 VAL A O 1
ATOM 599 N N . GLU A 1 78 ? -38.857 -4.954 50.172 1.00 67.06 78 GLU A N 1
ATOM 600 C CA . GLU A 1 78 ? -39.845 -5.696 50.956 1.00 67.06 78 GLU A CA 1
ATOM 601 C C . GLU A 1 78 ? -39.752 -5.207 52.413 1.00 67.06 78 GLU A C 1
ATOM 603 O O . GLU A 1 78 ? -38.675 -5.282 53.017 1.00 67.06 78 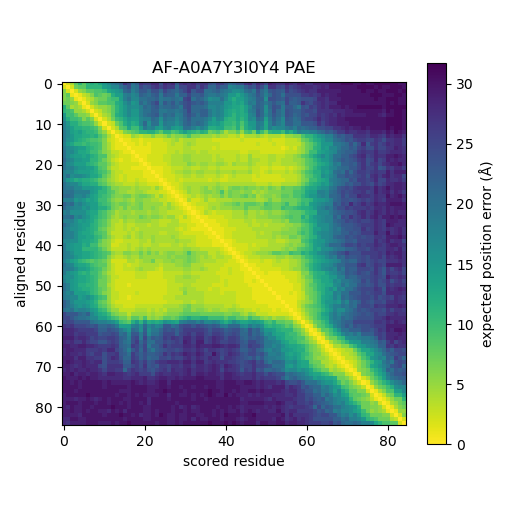GLU A O 1
ATOM 608 N N . PRO A 1 79 ? -40.831 -4.658 52.997 1.00 61.94 79 PRO A N 1
ATOM 609 C CA . PRO A 1 79 ? -40.827 -4.249 54.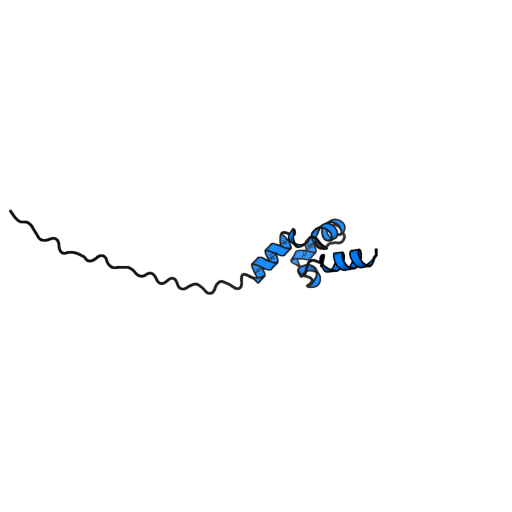392 1.00 61.94 79 PRO A CA 1
ATOM 610 C C . PRO A 1 79 ? -40.768 -5.494 55.282 1.00 61.94 79 PRO A C 1
ATOM 612 O O . PRO A 1 79 ? -41.729 -6.258 55.379 1.00 61.94 79 PRO A O 1
ATOM 615 N N . LEU A 1 80 ? -39.630 -5.690 55.952 1.00 66.50 80 LEU A N 1
ATOM 616 C CA . LEU A 1 80 ? -39.465 -6.730 56.965 1.00 66.50 80 LEU A CA 1
ATOM 617 C C . LEU A 1 80 ? -40.523 -6.534 58.063 1.00 66.50 80 LEU A C 1
ATOM 619 O O . LEU A 1 80 ? -40.561 -5.497 58.728 1.00 66.50 80 LEU A O 1
ATOM 623 N N . ARG A 1 81 ? -41.402 -7.528 58.243 1.00 70.50 81 ARG A N 1
ATOM 624 C CA . ARG A 1 81 ? -42.382 -7.532 59.335 1.00 70.50 81 ARG A CA 1
ATOM 625 C C . ARG A 1 81 ? -41.652 -7.787 60.658 1.00 70.50 81 ARG 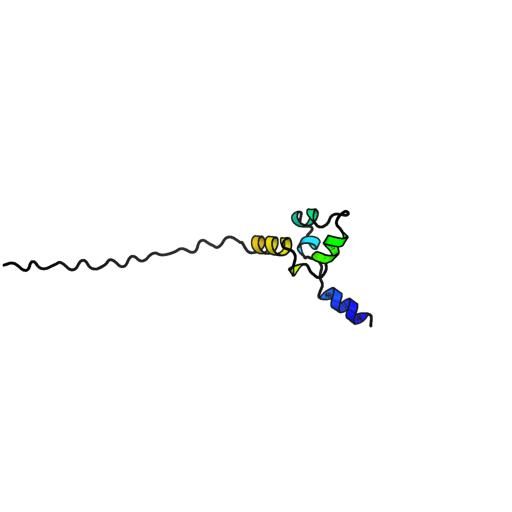A C 1
ATOM 627 O O . ARG A 1 81 ? -40.895 -8.755 60.731 1.00 70.50 81 ARG A O 1
ATOM 634 N N . PRO A 1 82 ? -41.889 -6.993 61.712 1.00 62.97 82 PRO A N 1
ATOM 635 C CA . PRO A 1 82 ? -41.354 -7.308 63.024 1.00 62.97 82 PRO A CA 1
ATOM 636 C C . PRO A 1 82 ? -42.079 -8.542 63.572 1.00 62.97 82 PRO A C 1
ATOM 638 O O . PRO A 1 82 ? -43.243 -8.465 63.960 1.00 62.97 82 PRO A O 1
ATOM 641 N N . THR A 1 83 ? -41.408 -9.693 63.606 1.00 69.00 83 THR A N 1
ATOM 642 C CA . THR A 1 83 ? -41.795 -10.784 64.507 1.00 69.00 83 THR A CA 1
ATOM 643 C C . THR A 1 83 ? -41.395 -10.376 65.915 1.00 69.00 83 THR A C 1
ATOM 645 O O . THR A 1 83 ? -40.228 -10.468 66.288 1.00 69.00 83 THR A O 1
ATOM 648 N N . GLY A 1 84 ? -42.363 -9.855 66.664 1.00 62.19 84 GLY A N 1
ATOM 649 C CA . GLY A 1 84 ? -42.240 -9.667 68.101 1.00 62.19 84 GLY A CA 1
ATOM 650 C C . GLY A 1 84 ? -42.587 -10.951 68.850 1.00 62.19 84 GLY A C 1
ATOM 651 O O . GLY A 1 84 ? -43.643 -11.525 68.594 1.00 62.19 84 GLY A O 1
ATOM 652 N N . THR A 1 85 ? -41.708 -11.336 69.775 1.00 47.00 85 THR A N 1
ATOM 653 C CA . THR A 1 85 ? -42.000 -11.798 71.147 1.00 47.00 85 THR A CA 1
ATOM 654 C C . THR A 1 85 ? -40.772 -11.532 71.998 1.00 47.00 85 THR A C 1
ATOM 656 O O . THR A 1 85 ? -39.680 -11.939 71.539 1.00 47.00 85 THR A O 1
#

Radius of gyration: 28.98 Å; Cα contacts (8 Å, |Δi|>4): 41; chains: 1; bounding box: 60×28×93 Å